Protein AF-A3YGA8-F1 (afdb_monomer)

Mean predicted aligned error: 5.37 Å

Secondary structure (DSSP, 8-state):
-HHHHHHHHHHHHTT----EE--GGGGGGGBSS----TTS---GGGGGGGGGGGT---EEEEHHHHT-TT-PBPTTEEEE-HHHHHHHHTT-S-----

Nearest PDB structures (foldseek):
  2hy5-assembly1_B  TM=8.345E-01  e=1.769E-04  Allochromatium vinosum
  2d1p-assembly1_B  TM=8.526E-01  e=3.300E-03  Escherichia coli
  2hy5-assembly1_A  TM=7.370E-01  e=4.332E-03  Allochromatium vinosum
  1dku-assembly1_A  TM=4.146E-01  e=3.907E+00  Bacillus subtilis
  7pn0-assembly1_A  TM=4.147E-01  e=3.907E+00  Thermus thermophilus

Solvent-accessible surface area (backbone atoms only — not comparable to full-atom values): 6125 Å² total; per-residue (Å²): 108,68,65,58,56,52,49,50,50,54,42,25,74,69,74,42,93,59,72,44,78,37,54,81,81,52,42,62,52,43,42,54,90,72,75,84,52,94,86,68,66,79,70,62,50,63,56,60,71,52,25,75,82,47,73,50,64,54,31,36,30,48,39,83,73,61,64,48,90,89,54,54,65,40,87,63,49,47,71,26,52,76,68,54,44,57,54,53,66,69,71,54,95,74,86,88,86,130

Sequence (98 aa):
MKEALDLAMVLATFEQEVDLAFSGAGVSLLHQDQLPDNEKGKALFKMLASFEFYDLDKLYIPAKQASAKEVKISPLATQLSEQDWGKMLTRYQHTFRF

Radius of gyration: 13.54 Å; Cα contacts (8 Å, |Δi|>4): 96; chains: 1; bounding box: 37×22×38 Å

Structure (mmCIF, N/CA/C/O backbone):
data_AF-A3YGA8-F1
#
_entry.id   AF-A3YGA8-F1
#
loop_
_atom_site.group_PDB
_atom_site.id
_atom_site.type_symbol
_atom_site.label_atom_id
_atom_site.label_alt_id
_atom_site.label_comp_id
_atom_site.label_asym_id
_atom_site.label_entity_id
_atom_site.label_seq_id
_atom_site.pdbx_PDB_ins_code
_atom_site.Cartn_x
_atom_site.Cartn_y
_atom_site.Cartn_z
_atom_site.occupancy
_atom_site.B_iso_or_equiv
_atom_site.auth_seq_id
_atom_site.auth_comp_id
_atom_site.auth_asym_id
_atom_site.auth_atom_id
_atom_site.pdbx_PDB_model_num
ATOM 1 N N . MET A 1 1 ? 11.497 5.633 3.630 1.00 79.44 1 MET A N 1
ATOM 2 C CA . MET A 1 1 ? 10.665 4.560 3.020 1.00 79.44 1 MET A CA 1
ATOM 3 C C . MET A 1 1 ? 10.638 3.305 3.885 1.00 79.44 1 MET A C 1
ATOM 5 O O . MET A 1 1 ? 9.551 2.810 4.139 1.00 79.44 1 MET A O 1
ATOM 9 N N . LYS A 1 2 ? 11.783 2.815 4.387 1.00 85.62 2 LYS A N 1
ATOM 10 C CA . LYS A 1 2 ? 11.810 1.731 5.387 1.00 85.62 2 LYS A CA 1
ATOM 11 C C . LYS A 1 2 ? 10.986 2.080 6.633 1.00 85.62 2 LYS A C 1
ATOM 13 O O . LYS A 1 2 ? 10.230 1.252 7.114 1.00 85.62 2 LYS A O 1
ATOM 18 N N . GLU A 1 3 ? 11.097 3.320 7.095 1.00 89.81 3 GLU A N 1
ATOM 19 C CA . GLU A 1 3 ? 10.413 3.831 8.284 1.00 89.81 3 GLU A CA 1
ATOM 20 C C . GLU A 1 3 ? 8.887 3.735 8.155 1.00 89.81 3 GLU A C 1
ATOM 22 O O . GLU A 1 3 ? 8.208 3.430 9.127 1.00 89.81 3 GLU A O 1
ATOM 27 N N . ALA A 1 4 ? 8.356 3.946 6.945 1.00 91.31 4 ALA A N 1
ATOM 28 C CA . ALA A 1 4 ? 6.929 3.815 6.664 1.00 91.31 4 ALA A CA 1
ATOM 29 C C . ALA A 1 4 ? 6.454 2.362 6.822 1.00 91.31 4 ALA A C 1
ATOM 31 O O . ALA A 1 4 ? 5.412 2.114 7.421 1.00 91.31 4 ALA A O 1
ATOM 32 N N . LEU A 1 5 ? 7.244 1.408 6.313 1.00 91.56 5 LEU A N 1
ATOM 33 C CA . LEU A 1 5 ? 6.954 -0.023 6.426 1.00 91.56 5 LEU A CA 1
ATOM 34 C C . LEU A 1 5 ? 7.094 -0.503 7.879 1.00 91.56 5 LEU A C 1
ATOM 36 O O . LEU A 1 5 ? 6.246 -1.251 8.354 1.00 91.56 5 LEU A O 1
ATOM 40 N N . ASP A 1 6 ? 8.126 -0.041 8.597 1.00 92.38 6 ASP A N 1
ATOM 41 C CA . ASP A 1 6 ? 8.312 -0.362 10.017 1.00 92.38 6 ASP A CA 1
ATOM 42 C C . ASP A 1 6 ? 7.128 0.160 10.845 1.00 92.38 6 ASP A C 1
ATOM 44 O O . ASP A 1 6 ? 6.588 -0.567 11.675 1.00 92.38 6 ASP A O 1
ATOM 48 N N . LEU A 1 7 ? 6.696 1.405 10.604 1.00 94.00 7 LEU A N 1
ATOM 49 C CA . LEU A 1 7 ? 5.551 1.996 11.295 1.00 94.00 7 LEU A CA 1
ATOM 50 C C . LEU A 1 7 ? 4.267 1.208 11.023 1.00 94.00 7 LEU A C 1
ATOM 52 O O . LEU A 1 7 ? 3.533 0.929 11.966 1.00 94.00 7 LEU A O 1
ATOM 56 N N . ALA A 1 8 ? 4.011 0.824 9.770 1.00 93.62 8 ALA A N 1
ATOM 57 C CA . ALA A 1 8 ? 2.842 0.022 9.416 1.00 93.62 8 ALA A CA 1
ATOM 58 C C . ALA A 1 8 ? 2.814 -1.308 10.186 1.00 93.62 8 ALA A C 1
ATOM 60 O O . ALA A 1 8 ? 1.796 -1.650 10.779 1.00 93.62 8 ALA A O 1
ATOM 61 N N . MET A 1 9 ? 3.949 -2.011 10.261 1.00 93.06 9 MET A N 1
ATOM 62 C CA . MET A 1 9 ? 4.066 -3.260 11.024 1.00 93.06 9 MET A CA 1
ATOM 63 C C . MET A 1 9 ? 3.891 -3.050 12.532 1.00 93.06 9 MET A C 1
ATOM 65 O O . MET A 1 9 ? 3.241 -3.855 13.198 1.00 93.06 9 MET A O 1
ATOM 69 N N . VAL A 1 10 ? 4.449 -1.970 13.090 1.00 94.56 10 VAL A N 1
ATOM 70 C CA . VAL A 1 10 ? 4.261 -1.626 14.508 1.00 94.56 10 VAL A CA 1
ATOM 71 C C . VAL A 1 10 ? 2.786 -1.364 14.799 1.00 94.56 10 VAL A C 1
ATOM 73 O O . VAL A 1 10 ? 2.257 -1.927 15.749 1.00 94.56 10 VAL A O 1
ATOM 76 N N . LEU A 1 11 ? 2.107 -0.561 13.979 1.00 94.31 11 LEU A N 1
ATOM 77 C CA . LEU A 1 11 ? 0.681 -0.265 14.145 1.00 94.31 11 LEU A CA 1
ATOM 78 C C . LEU A 1 11 ? -0.181 -1.529 14.035 1.00 94.31 11 LEU A C 1
ATOM 80 O O . LEU A 1 11 ? -1.043 -1.741 14.885 1.00 94.31 11 LEU A O 1
ATOM 84 N N . ALA A 1 12 ? 0.106 -2.397 13.065 1.00 93.44 12 ALA A N 1
ATOM 85 C CA . ALA A 1 12 ? -0.565 -3.686 12.928 1.00 93.44 12 ALA A CA 1
ATOM 86 C C . ALA A 1 12 ? -0.340 -4.608 14.141 1.00 93.44 12 ALA A C 1
ATOM 88 O O . ALA A 1 12 ? -1.255 -5.299 14.573 1.00 93.44 12 ALA A O 1
ATOM 89 N N . THR A 1 13 ? 0.844 -4.562 14.768 1.00 94.06 13 THR A N 1
ATOM 90 C CA . THR A 1 13 ? 1.123 -5.301 16.022 1.00 94.06 13 THR A CA 1
ATOM 91 C C . THR A 1 13 ? 0.223 -4.844 17.177 1.00 94.06 13 THR A C 1
ATOM 93 O O . THR A 1 13 ? -0.050 -5.617 18.091 1.00 94.06 13 THR A O 1
ATOM 96 N N . PHE A 1 14 ? -0.250 -3.596 17.142 1.00 94.31 14 PHE A N 1
ATOM 97 C CA . PHE A 1 14 ? -1.237 -3.047 18.078 1.00 94.31 14 PHE A CA 1
ATOM 98 C C . PHE A 1 14 ? -2.678 -3.140 17.543 1.00 94.31 14 PHE A C 1
ATOM 100 O O . PHE A 1 14 ? -3.531 -2.338 17.934 1.00 94.31 14 PHE A O 1
ATOM 107 N N . GLU A 1 15 ? -2.937 -4.090 16.639 1.00 91.56 15 GLU A N 1
ATOM 108 C CA . GLU A 1 15 ? -4.259 -4.406 16.080 1.00 91.56 15 GLU A CA 1
ATOM 109 C C . GLU A 1 15 ? -4.956 -3.203 15.421 1.00 91.56 15 GLU A C 1
ATOM 111 O O . GLU A 1 15 ? -6.182 -3.117 15.371 1.00 91.56 15 GLU A O 1
ATOM 116 N N . GLN A 1 16 ? -4.186 -2.229 14.928 1.00 93.00 16 GLN A N 1
ATOM 117 C CA . GLN A 1 16 ? -4.749 -1.135 14.143 1.00 93.00 16 GLN A CA 1
ATOM 118 C C . GLN A 1 16 ? -5.009 -1.605 12.712 1.00 93.00 16 GLN A C 1
ATOM 120 O O . GLN A 1 16 ? -4.147 -2.236 12.101 1.00 93.00 16 GLN A O 1
ATOM 125 N N . GLU A 1 17 ? -6.161 -1.234 12.149 1.00 92.44 17 GLU A N 1
ATOM 126 C CA . GLU A 1 17 ? -6.416 -1.411 10.718 1.00 92.44 17 GLU A CA 1
ATOM 127 C C . GLU A 1 17 ? -5.515 -0.460 9.921 1.00 92.44 17 GLU A C 1
ATOM 129 O O . GLU A 1 17 ? -5.673 0.764 9.971 1.00 92.44 17 GLU A O 1
ATOM 134 N N . VAL A 1 18 ? -4.541 -1.028 9.209 1.00 94.12 18 VAL A N 1
ATOM 135 C CA . VAL A 1 18 ? -3.558 -0.276 8.430 1.00 94.12 18 VAL A CA 1
ATOM 136 C C . VAL A 1 18 ? -3.650 -0.667 6.967 1.00 94.12 18 VAL A C 1
ATOM 138 O O . VAL A 1 18 ? -3.405 -1.806 6.583 1.00 94.12 18 VAL A O 1
ATOM 141 N N . ASP A 1 19 ? -3.887 0.341 6.142 1.00 94.81 19 ASP A N 1
ATOM 142 C CA . ASP A 1 19 ? -3.872 0.222 4.696 1.00 94.81 19 ASP A CA 1
ATOM 143 C C . ASP A 1 19 ? -2.646 0.966 4.149 1.00 94.81 19 ASP A C 1
ATOM 145 O O . ASP A 1 19 ? -2.305 2.064 4.605 1.00 94.81 19 ASP A O 1
ATOM 149 N N . LEU A 1 20 ? -1.979 0.399 3.142 1.00 94.50 20 LEU A N 1
ATOM 150 C CA . LEU A 1 20 ? -0.804 1.016 2.525 1.00 94.50 20 LEU A CA 1
ATOM 151 C C . LEU A 1 20 ? -1.118 1.539 1.127 1.00 94.50 20 LEU A C 1
ATOM 153 O O . LEU A 1 20 ? -1.615 0.826 0.262 1.00 94.50 20 LEU A O 1
ATOM 157 N N . ALA A 1 21 ? -0.746 2.789 0.876 1.00 94.50 21 ALA A N 1
ATOM 158 C CA . ALA A 1 21 ? -0.915 3.449 -0.410 1.00 94.50 21 ALA A CA 1
ATOM 159 C C . ALA A 1 21 ? 0.458 3.762 -1.023 1.00 94.50 21 ALA A C 1
ATOM 161 O O . ALA A 1 21 ? 1.209 4.586 -0.498 1.00 94.50 21 ALA A O 1
ATOM 162 N N . PHE A 1 22 ? 0.790 3.138 -2.155 1.00 92.94 22 PHE A N 1
ATOM 163 C CA . PHE A 1 22 ? 2.057 3.3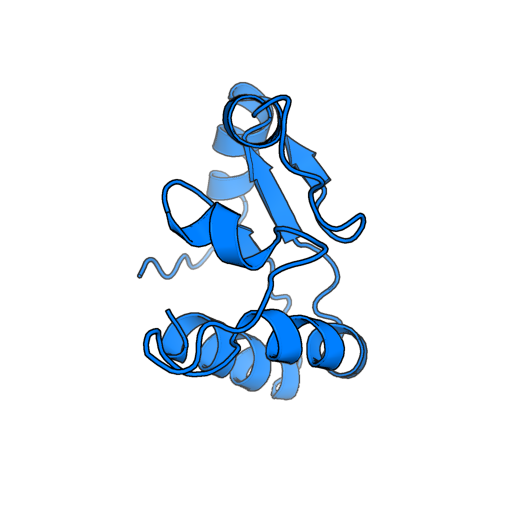57 -2.857 1.00 92.94 22 PHE A CA 1
ATOM 164 C C . PHE A 1 22 ? 1.833 4.246 -4.078 1.00 92.94 22 PHE A C 1
ATOM 166 O O . PHE A 1 22 ? 0.998 3.970 -4.936 1.00 92.94 22 PHE A O 1
ATOM 173 N N . SER A 1 23 ? 2.601 5.329 -4.167 1.00 91.25 23 SER A N 1
ATOM 174 C CA . SER A 1 23 ? 2.562 6.258 -5.297 1.00 91.25 23 SER A CA 1
ATOM 175 C C . SER A 1 23 ? 3.954 6.806 -5.606 1.00 91.25 23 SER A C 1
ATOM 177 O O . SER A 1 23 ? 4.902 6.636 -4.833 1.00 91.25 23 SER A O 1
ATOM 179 N N . GLY A 1 24 ? 4.093 7.436 -6.772 1.00 88.69 24 GLY A N 1
ATOM 180 C CA . GLY A 1 24 ? 5.377 7.979 -7.235 1.00 88.69 24 GLY A CA 1
ATOM 181 C C . GLY A 1 24 ? 6.487 6.920 -7.254 1.00 88.69 24 GLY A C 1
ATOM 182 O O . GLY A 1 24 ? 6.281 5.808 -7.734 1.00 88.69 24 GLY A O 1
ATOM 183 N N . ALA A 1 25 ? 7.656 7.252 -6.698 1.00 85.50 25 ALA A N 1
ATOM 184 C CA . ALA A 1 25 ? 8.790 6.328 -6.606 1.00 85.50 25 ALA A CA 1
ATOM 185 C C . ALA A 1 25 ? 8.526 5.121 -5.683 1.00 85.50 25 ALA A C 1
ATOM 187 O O . ALA A 1 25 ? 9.169 4.085 -5.840 1.00 85.50 25 ALA A O 1
ATOM 188 N N . GLY A 1 26 ? 7.569 5.217 -4.752 1.00 86.75 26 GLY A N 1
ATOM 189 C CA . GLY A 1 26 ? 7.223 4.134 -3.826 1.00 86.75 26 GLY A CA 1
ATOM 190 C C .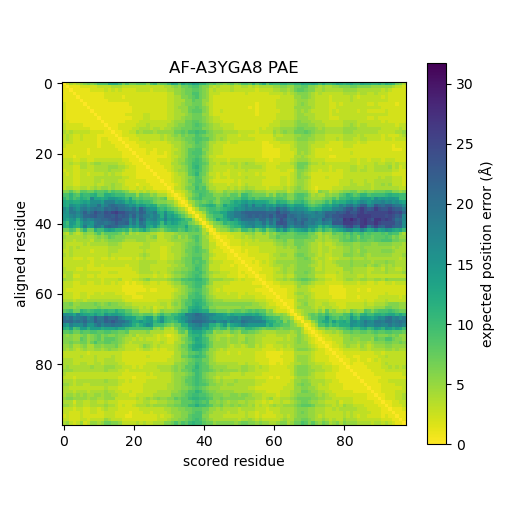 GLY A 1 26 ? 6.604 2.914 -4.504 1.00 86.75 26 GLY A C 1
ATOM 191 O O . GLY A 1 26 ? 6.725 1.811 -3.980 1.00 86.75 26 GLY A O 1
ATOM 192 N N . VAL A 1 27 ? 6.026 3.080 -5.701 1.00 88.75 27 VAL A N 1
ATOM 193 C CA . VAL A 1 27 ? 5.496 1.964 -6.509 1.00 88.75 27 VAL A CA 1
ATOM 194 C C . VAL A 1 27 ? 6.590 0.940 -6.825 1.00 88.75 27 VAL A C 1
ATOM 196 O O . VAL A 1 27 ? 6.303 -0.253 -6.885 1.00 88.75 27 VAL A O 1
ATOM 199 N N . SER A 1 28 ? 7.852 1.382 -6.914 1.00 85.44 28 SER A N 1
ATOM 200 C CA . SER A 1 28 ? 8.992 0.497 -7.171 1.00 85.44 28 SER A CA 1
ATOM 201 C C . SER A 1 28 ? 9.156 -0.619 -6.144 1.00 85.44 28 SER A C 1
ATOM 203 O O . SER A 1 28 ? 9.646 -1.679 -6.505 1.00 85.44 28 SER A O 1
ATOM 205 N N . LEU A 1 29 ? 8.688 -0.450 -4.902 1.00 86.25 29 LEU A N 1
ATOM 206 C CA . LEU A 1 29 ? 8.715 -1.520 -3.899 1.00 86.25 29 LEU A CA 1
ATOM 207 C C . LEU A 1 29 ? 7.859 -2.723 -4.286 1.00 86.25 29 LEU A C 1
ATOM 209 O O . LEU A 1 29 ? 8.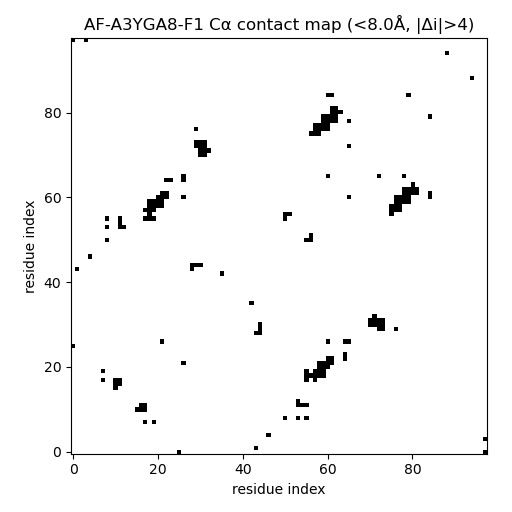200 -3.846 -3.930 1.00 86.25 29 LEU A O 1
ATOM 213 N N . LEU A 1 30 ? 6.768 -2.485 -5.011 1.00 87.62 30 LEU A N 1
ATOM 214 C CA . LEU A 1 30 ? 5.813 -3.511 -5.418 1.00 87.62 30 LEU A CA 1
ATOM 215 C C . LEU A 1 30 ? 6.215 -4.204 -6.722 1.00 87.62 30 LEU A C 1
ATOM 217 O O . LEU A 1 30 ? 5.506 -5.103 -7.167 1.00 87.62 30 LEU A O 1
ATOM 221 N N . HIS A 1 31 ? 7.314 -3.794 -7.361 1.00 86.00 31 HIS A N 1
ATOM 222 C CA . HIS A 1 31 ? 7.784 -4.433 -8.585 1.00 86.00 31 HIS A CA 1
ATOM 223 C C . HIS A 1 31 ? 8.246 -5.863 -8.282 1.00 86.00 31 HIS A C 1
ATOM 225 O O . HIS A 1 31 ? 9.005 -6.091 -7.338 1.00 86.00 31 HIS A O 1
ATOM 231 N N . GLN A 1 32 ? 7.809 -6.822 -9.087 1.00 79.88 32 GLN A N 1
ATOM 232 C CA . GLN A 1 32 ? 8.304 -8.193 -9.034 1.00 79.88 32 GLN A CA 1
ATOM 233 C C . GLN A 1 32 ? 9.643 -8.316 -9.762 1.00 79.88 32 GLN A C 1
ATOM 235 O O . GLN A 1 32 ? 10.032 -7.433 -10.526 1.00 79.88 32 GLN A O 1
ATOM 240 N N . ASP A 1 33 ? 10.341 -9.425 -9.513 1.00 73.88 33 ASP A N 1
ATOM 241 C CA . ASP A 1 33 ? 11.584 -9.793 -10.200 1.00 73.88 33 ASP A CA 1
ATOM 242 C C . ASP A 1 33 ? 12.705 -8.737 -10.077 1.00 73.88 33 ASP A C 1
ATOM 244 O O . ASP A 1 33 ? 13.596 -8.646 -10.922 1.00 73.88 33 ASP A O 1
ATOM 248 N N . GLN A 1 34 ? 12.685 -7.939 -8.999 1.00 70.19 34 GLN A N 1
ATOM 249 C CA . GLN A 1 34 ? 13.759 -6.996 -8.695 1.00 70.19 34 GLN A CA 1
ATOM 250 C C . GLN A 1 34 ? 15.070 -7.751 -8.481 1.00 70.19 34 GLN A C 1
ATOM 252 O O . GLN A 1 34 ? 15.201 -8.555 -7.555 1.00 70.19 34 GLN A O 1
ATOM 257 N N . LEU A 1 35 ? 16.066 -7.450 -9.312 1.00 63.72 35 LEU A N 1
ATOM 258 C CA . LEU A 1 35 ? 17.431 -7.886 -9.069 1.00 63.72 35 LEU A CA 1
ATOM 259 C C . LEU A 1 35 ? 18.025 -6.995 -7.968 1.00 63.72 35 LEU A C 1
ATOM 261 O O . LEU A 1 35 ? 18.061 -5.774 -8.141 1.00 63.72 35 LEU A O 1
ATOM 265 N N . PRO A 1 36 ? 18.464 -7.560 -6.829 1.00 60.22 36 PRO A N 1
ATOM 266 C CA . PRO A 1 36 ? 19.169 -6.788 -5.821 1.00 60.22 36 PRO A CA 1
ATOM 267 C C . PRO A 1 36 ? 20.502 -6.333 -6.415 1.00 60.22 36 PRO A C 1
ATOM 269 O O . PRO A 1 36 ? 21.423 -7.129 -6.580 1.00 60.22 36 PRO A O 1
ATOM 272 N N . ASP A 1 37 ? 20.594 -5.055 -6.764 1.00 58.69 37 ASP A N 1
ATOM 273 C CA . ASP A 1 37 ? 21.868 -4.444 -7.105 1.00 58.69 37 ASP A CA 1
ATOM 274 C C . ASP A 1 37 ? 22.597 -4.128 -5.794 1.00 58.69 37 ASP A C 1
ATOM 276 O O . ASP A 1 37 ? 22.071 -3.408 -4.939 1.00 58.69 37 ASP A O 1
ATOM 280 N N . ASN A 1 38 ? 23.783 -4.712 -5.604 1.00 54.28 38 ASN A N 1
ATOM 281 C CA . ASN A 1 38 ? 24.542 -4.662 -4.348 1.00 54.28 38 ASN A CA 1
ATOM 282 C C . ASN A 1 38 ? 24.873 -3.226 -3.896 1.00 54.28 38 ASN A C 1
ATOM 284 O O . ASN A 1 38 ? 25.211 -3.014 -2.732 1.00 54.28 38 ASN A O 1
ATOM 288 N N . GLU A 1 39 ? 24.742 -2.238 -4.784 1.00 54.88 39 GLU A N 1
ATOM 289 C CA . GLU A 1 39 ? 25.037 -0.831 -4.507 1.00 54.88 39 GLU A CA 1
ATOM 290 C C . GLU A 1 39 ? 23.821 0.001 -4.059 1.00 54.88 39 GL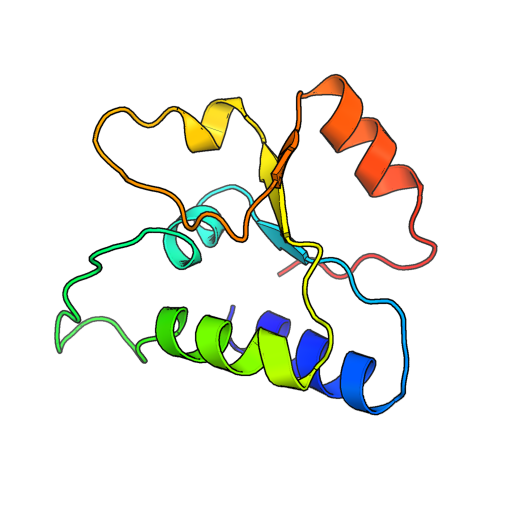U A C 1
ATOM 292 O O . GLU A 1 39 ? 23.985 1.125 -3.581 1.00 54.88 39 GLU A O 1
ATOM 297 N N . LYS A 1 40 ? 22.589 -0.520 -4.161 1.00 48.28 40 LYS A N 1
ATOM 298 C CA . LYS A 1 40 ? 21.358 0.266 -3.945 1.00 48.28 40 LYS A CA 1
ATOM 299 C C . LYS A 1 40 ? 20.489 -0.269 -2.816 1.00 48.28 40 LYS A C 1
ATOM 301 O O . LYS A 1 40 ? 19.335 -0.629 -3.008 1.00 48.28 40 LYS A O 1
ATOM 306 N N . GLY A 1 41 ? 21.033 -0.193 -1.605 1.00 52.41 41 GLY A N 1
ATOM 307 C CA . GLY A 1 41 ? 20.244 -0.220 -0.375 1.00 52.41 41 GLY A CA 1
ATOM 308 C C . GLY A 1 41 ? 19.584 -1.565 -0.057 1.00 52.41 41 GLY A C 1
ATOM 309 O O . GLY A 1 41 ? 19.545 -2.502 -0.846 1.00 52.41 41 GLY A O 1
ATOM 310 N N . LYS A 1 42 ? 19.099 -1.685 1.183 1.00 59.19 42 LYS A N 1
ATOM 311 C CA . LYS A 1 42 ? 18.442 -2.901 1.680 1.00 59.19 42 LYS A CA 1
ATOM 312 C C . LYS A 1 42 ? 17.313 -3.301 0.726 1.00 59.19 42 LYS A C 1
ATOM 314 O O . LYS A 1 42 ? 16.534 -2.446 0.320 1.00 59.19 42 LYS A O 1
ATOM 319 N N . ALA A 1 43 ? 17.206 -4.594 0.424 1.00 69.50 43 ALA A N 1
ATOM 320 C CA . ALA A 1 43 ? 16.143 -5.186 -0.386 1.00 69.50 43 ALA A CA 1
ATOM 321 C C . ALA A 1 43 ? 14.766 -5.045 0.302 1.00 69.50 43 ALA A C 1
ATOM 323 O O . ALA A 1 43 ? 14.225 -6.017 0.823 1.00 69.50 43 ALA A O 1
AT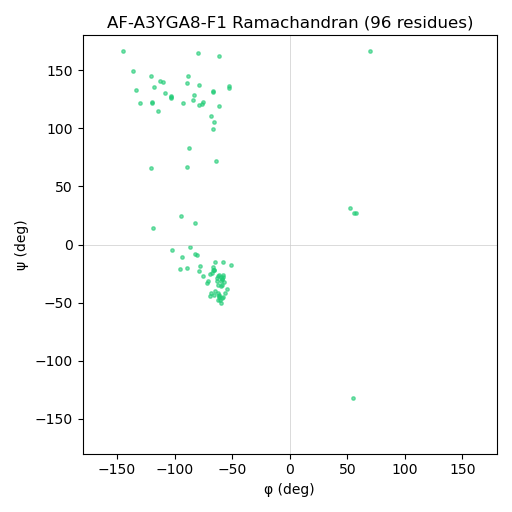OM 324 N N . LEU A 1 44 ? 14.220 -3.824 0.349 1.00 75.38 44 LEU A N 1
ATOM 325 C CA . LEU A 1 44 ? 12.982 -3.477 1.057 1.00 75.38 44 LEU A CA 1
ATOM 326 C C . LEU A 1 44 ? 11.770 -4.230 0.505 1.00 75.38 44 LEU A C 1
ATOM 328 O O . LEU A 1 44 ? 10.853 -4.520 1.261 1.00 75.38 44 LEU A O 1
ATOM 332 N N . PHE A 1 45 ? 11.798 -4.641 -0.765 1.00 76.94 45 PHE A N 1
ATOM 333 C CA . PHE A 1 45 ? 10.775 -5.517 -1.337 1.00 76.94 45 PHE A CA 1
ATOM 334 C C . PHE A 1 45 ? 10.639 -6.849 -0.574 1.00 76.94 45 PHE A C 1
ATOM 336 O O . PHE A 1 45 ? 9.550 -7.408 -0.514 1.00 76.94 45 PHE A O 1
ATOM 343 N N . LYS A 1 46 ? 11.708 -7.346 0.074 1.00 81.50 46 LYS A N 1
ATOM 344 C CA . LYS A 1 46 ? 11.646 -8.565 0.902 1.00 81.50 46 LYS A CA 1
ATOM 345 C C . LYS A 1 46 ? 10.797 -8.377 2.157 1.00 81.50 46 LYS A C 1
ATOM 347 O O . LYS A 1 46 ? 10.274 -9.352 2.676 1.00 81.50 46 LYS A O 1
ATOM 352 N N . MET A 1 47 ? 10.649 -7.141 2.630 1.00 84.06 47 MET A N 1
ATOM 353 C CA . MET A 1 47 ? 9.816 -6.811 3.787 1.00 84.06 47 MET A CA 1
ATOM 354 C C . MET A 1 47 ? 8.325 -6.982 3.479 1.00 84.06 47 MET A C 1
ATOM 356 O O . MET A 1 47 ? 7.556 -7.287 4.381 1.00 84.06 47 MET A O 1
ATOM 360 N N . LEU A 1 48 ? 7.927 -6.880 2.204 1.00 84.62 48 LEU A N 1
ATOM 361 C CA . LEU A 1 48 ? 6.550 -7.150 1.783 1.00 84.62 48 LEU A CA 1
ATOM 362 C C . LEU A 1 48 ? 6.145 -8.606 2.036 1.00 84.62 48 LEU A C 1
ATOM 364 O O . 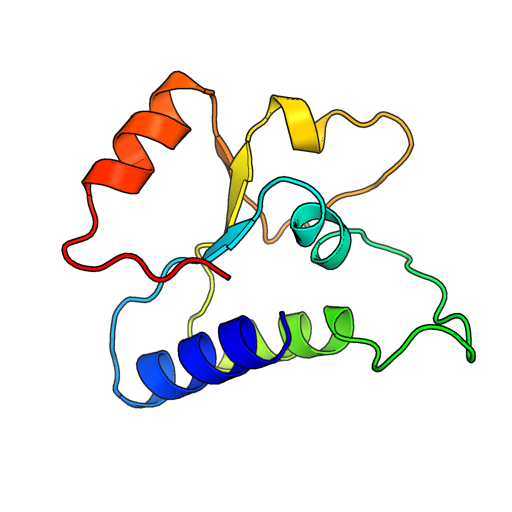LEU A 1 48 ? 4.981 -8.867 2.295 1.00 84.62 48 LEU A O 1
ATOM 368 N N . ALA A 1 49 ? 7.092 -9.552 2.021 1.00 84.50 49 ALA A N 1
ATOM 369 C CA . ALA A 1 49 ? 6.800 -10.941 2.377 1.00 84.50 49 ALA A CA 1
ATOM 370 C C . ALA A 1 49 ? 6.414 -11.094 3.857 1.00 84.50 49 ALA A C 1
ATOM 372 O O . ALA A 1 49 ? 5.762 -12.062 4.223 1.00 84.50 49 ALA A O 1
ATOM 373 N N . SER A 1 50 ? 6.808 -10.148 4.715 1.00 87.00 50 SER A N 1
ATOM 374 C CA . SER A 1 50 ? 6.413 -10.164 6.119 1.00 87.00 50 SER A CA 1
ATOM 375 C C . SER A 1 50 ? 4.982 -9.679 6.335 1.00 87.00 50 SER A C 1
ATOM 377 O O . SER A 1 50 ? 4.430 -9.983 7.380 1.00 87.00 50 SER A O 1
ATOM 379 N N . PHE A 1 51 ? 4.374 -8.960 5.386 1.00 90.19 51 PHE A N 1
ATOM 380 C CA . PHE A 1 51 ? 3.049 -8.347 5.550 1.00 90.19 51 PHE A CA 1
ATOM 381 C C . PHE A 1 51 ? 1.936 -9.355 5.846 1.00 90.19 51 PHE A C 1
ATOM 383 O O . PHE A 1 51 ? 1.029 -9.037 6.608 1.00 90.19 51 PHE A O 1
ATOM 390 N N . GLU A 1 52 ? 2.058 -10.579 5.326 1.00 87.25 52 GLU A N 1
ATOM 391 C CA . GLU A 1 52 ? 1.140 -11.686 5.615 1.00 87.25 52 GLU A CA 1
ATOM 392 C C . GLU A 1 52 ? 1.043 -11.996 7.119 1.00 87.25 52 GLU A C 1
ATOM 394 O O . GLU A 1 52 ? -0.021 -12.356 7.601 1.00 87.25 52 GLU A O 1
ATOM 399 N N . PHE A 1 53 ? 2.120 -11.799 7.890 1.00 89.12 53 PHE A N 1
ATOM 400 C CA . PHE A 1 53 ? 2.128 -12.055 9.337 1.00 89.12 53 PHE A CA 1
ATOM 401 C C . PHE A 1 53 ? 1.549 -10.909 10.178 1.00 89.12 53 PHE A C 1
ATOM 403 O O . PHE A 1 53 ? 1.424 -11.059 11.391 1.00 89.12 53 PHE A O 1
ATOM 410 N N . TYR A 1 54 ? 1.261 -9.764 9.557 1.00 90.88 54 TYR A N 1
ATOM 411 C CA . TYR A 1 54 ? 0.753 -8.557 10.217 1.00 90.88 54 TYR A CA 1
ATOM 412 C C . TYR A 1 54 ? -0.632 -8.159 9.687 1.00 90.88 54 TYR A C 1
ATOM 414 O O . TYR A 1 54 ? -1.039 -7.021 9.890 1.00 90.88 54 TYR A O 1
ATOM 422 N N . ASP A 1 55 ? -1.319 -9.044 8.956 1.00 89.50 55 ASP A N 1
ATOM 423 C CA . ASP A 1 55 ? -2.606 -8.756 8.307 1.00 89.50 55 ASP A CA 1
ATOM 424 C C . ASP A 1 55 ? -2.579 -7.478 7.434 1.00 89.50 55 ASP A C 1
ATOM 426 O O . ASP A 1 55 ? -3.570 -6.768 7.280 1.00 89.50 55 ASP A O 1
ATOM 430 N N . LEU A 1 56 ? -1.418 -7.170 6.840 1.00 91.44 56 LEU A N 1
ATOM 431 C CA . LEU A 1 56 ? -1.216 -6.013 5.961 1.00 91.44 56 LEU A CA 1
ATOM 432 C C . LEU A 1 56 ? -1.530 -6.387 4.503 1.00 91.44 56 LEU A C 1
ATOM 434 O O . LEU A 1 56 ? -0.644 -6.436 3.645 1.00 91.44 56 LEU A O 1
ATOM 438 N N . ASP A 1 57 ? -2.797 -6.677 4.219 1.00 89.00 57 ASP A N 1
ATOM 439 C CA . ASP A 1 57 ? -3.279 -7.183 2.925 1.00 89.00 57 ASP A CA 1
ATOM 440 C C . ASP A 1 57 ? -3.814 -6.088 1.979 1.00 89.00 57 ASP A C 1
ATOM 442 O O . ASP A 1 57 ? -3.832 -6.256 0.756 1.00 89.00 57 ASP A O 1
ATOM 446 N N . LYS A 1 58 ? -4.195 -4.927 2.516 1.00 92.81 58 LYS A N 1
ATOM 447 C CA . LYS A 1 58 ? -4.738 -3.795 1.751 1.00 92.81 58 LYS A CA 1
ATOM 448 C C . LYS A 1 58 ? -3.636 -2.872 1.235 1.00 92.81 58 LYS A C 1
ATOM 450 O O . LYS A 1 58 ? -3.335 -1.825 1.815 1.00 92.81 58 LYS A O 1
ATOM 455 N N . LEU A 1 59 ? -3.040 -3.249 0.104 1.00 93.69 59 LEU A N 1
ATOM 456 C CA . LEU A 1 59 ? -2.070 -2.419 -0.618 1.00 93.69 59 LEU A CA 1
ATOM 457 C C . LEU A 1 59 ? -2.733 -1.777 -1.840 1.00 93.69 59 LEU A C 1
ATOM 459 O O . LEU A 1 59 ? -3.297 -2.478 -2.677 1.00 93.69 59 LEU A O 1
ATOM 463 N N . TYR A 1 60 ? -2.625 -0.460 -2.001 1.00 94.56 60 TYR A N 1
ATOM 464 C CA . TYR A 1 60 ? -3.229 0.268 -3.118 1.00 94.56 60 TYR A CA 1
ATOM 465 C C . TYR A 1 60 ? -2.202 1.005 -3.966 1.00 94.56 60 TYR A C 1
ATOM 467 O O . TYR A 1 60 ? -1.256 1.601 -3.444 1.00 94.56 60 TYR A O 1
ATOM 475 N N . ILE A 1 61 ? -2.458 1.057 -5.274 1.00 93.81 61 ILE A N 1
ATOM 476 C CA . ILE A 1 61 ? -1.715 1.891 -6.227 1.00 93.81 61 ILE A CA 1
ATOM 477 C C . ILE A 1 61 ? -2.646 2.616 -7.202 1.00 93.81 61 ILE A C 1
ATOM 479 O O . ILE A 1 61 ? -3.681 2.061 -7.581 1.00 93.81 61 ILE A O 1
ATOM 483 N N . PRO A 1 62 ? -2.288 3.816 -7.692 1.00 92.81 62 PRO A N 1
ATOM 484 C CA . PRO A 1 62 ? -3.021 4.437 -8.787 1.00 92.81 62 PRO A CA 1
ATOM 485 C C . PRO A 1 62 ? -2.838 3.632 -10.079 1.00 92.81 62 PRO A C 1
ATOM 487 O O . PRO A 1 62 ? -1.710 3.352 -10.490 1.00 92.81 62 PRO A O 1
ATOM 490 N N . ALA A 1 63 ? -3.932 3.323 -10.776 1.00 89.94 63 ALA A N 1
ATOM 491 C CA . ALA A 1 63 ? -3.929 2.509 -11.994 1.00 89.94 63 ALA A CA 1
ATOM 492 C C . ALA A 1 63 ? -2.971 3.049 -13.070 1.00 89.94 63 ALA A C 1
ATOM 494 O O . ALA A 1 63 ? -2.249 2.280 -13.697 1.00 89.94 63 ALA A O 1
ATOM 495 N N . LYS A 1 64 ? -2.874 4.381 -13.217 1.00 88.06 64 LYS A N 1
ATOM 496 C CA . LYS A 1 64 ? -1.937 5.029 -14.155 1.00 88.06 64 LYS A CA 1
ATOM 497 C C . LYS A 1 64 ? -0.470 4.667 -13.892 1.00 88.06 64 LYS A C 1
ATOM 499 O O . LYS A 1 64 ? 0.326 4.657 -14.827 1.00 88.06 64 LYS A O 1
ATOM 504 N N . GLN A 1 65 ? -0.114 4.382 -12.640 1.00 84.56 65 GLN A N 1
ATOM 505 C CA . GLN A 1 65 ? 1.244 4.014 -12.235 1.00 84.56 65 GLN A CA 1
ATOM 506 C C . GLN A 1 65 ? 1.492 2.503 -12.303 1.00 84.56 65 GLN A C 1
ATOM 508 O O . GLN A 1 65 ? 2.639 2.087 -12.409 1.00 84.56 65 GLN A O 1
ATOM 513 N N . ALA A 1 66 ? 0.431 1.693 -12.299 1.00 76.31 66 ALA A N 1
ATOM 514 C CA . ALA A 1 66 ? 0.513 0.248 -12.498 1.00 76.31 66 ALA A CA 1
ATOM 515 C C . ALA A 1 66 ? 0.768 -0.135 -13.967 1.00 76.31 66 ALA A C 1
ATOM 517 O O . ALA A 1 66 ? 1.349 -1.174 -14.257 1.00 76.31 66 ALA A O 1
ATOM 518 N N . SER A 1 67 ? 0.344 0.713 -14.906 1.00 63.81 67 SER A N 1
ATOM 519 C CA . SER A 1 67 ? 0.397 0.466 -16.353 1.00 63.81 67 SER A CA 1
ATOM 520 C C . SER A 1 67 ? 1.751 0.749 -17.027 1.00 63.81 67 SER A C 1
ATOM 522 O O . SER A 1 67 ? 1.810 0.880 -18.253 1.00 63.81 67 SER A O 1
ATOM 524 N N . ALA A 1 68 ? 2.851 0.831 -16.273 1.00 63.94 68 ALA A N 1
ATOM 525 C CA . ALA A 1 68 ? 4.186 0.849 -16.866 1.00 63.94 68 ALA A CA 1
ATOM 526 C C . ALA A 1 68 ? 4.453 -0.524 -17.514 1.00 63.94 68 ALA A C 1
ATOM 528 O O . ALA A 1 68 ? 4.756 -1.492 -16.824 1.00 63.94 68 ALA A O 1
ATOM 529 N N . LYS A 1 69 ? 4.281 -0.610 -18.843 1.00 59.03 69 LYS A N 1
ATOM 530 C CA . LYS A 1 69 ? 4.165 -1.852 -19.644 1.00 59.03 69 LYS A CA 1
ATOM 531 C C . LYS A 1 69 ? 5.253 -2.914 -19.437 1.00 59.03 69 LYS A C 1
ATOM 533 O O . LYS A 1 69 ? 5.050 -4.054 -19.838 1.00 59.03 69 LYS A O 1
ATOM 538 N N . GLU A 1 70 ? 6.388 -2.557 -18.854 1.00 65.12 70 GLU A N 1
ATOM 539 C CA . GLU A 1 70 ? 7.551 -3.435 -18.710 1.00 65.12 70 GLU A CA 1
ATOM 540 C C . GLU A 1 70 ? 7.706 -4.014 -17.299 1.00 65.12 70 GLU A C 1
ATOM 542 O O . GLU A 1 70 ? 8.579 -4.847 -17.072 1.00 65.12 70 GLU A O 1
ATOM 547 N N . VAL A 1 71 ? 6.861 -3.609 -16.346 1.00 71.69 71 VAL A N 1
ATOM 548 C CA . VAL A 1 71 ? 7.027 -3.968 -14.939 1.00 71.69 71 VAL A CA 1
ATOM 549 C C . VAL A 1 71 ? 5.824 -4.749 -14.430 1.00 71.69 71 VAL A C 1
ATOM 551 O O . VAL A 1 71 ? 4.695 -4.262 -14.416 1.00 71.69 71 VAL A O 1
ATOM 554 N N . LYS A 1 72 ? 6.080 -5.963 -13.942 1.00 80.38 72 LYS A N 1
ATOM 555 C CA . LYS A 1 72 ? 5.087 -6.737 -13.199 1.00 80.38 72 LYS A CA 1
ATOM 556 C C . LYS A 1 72 ? 4.955 -6.169 -11.792 1.00 80.38 72 LYS A C 1
ATOM 558 O O . LYS A 1 72 ? 5.933 -6.104 -11.052 1.00 80.38 72 LYS A O 1
ATOM 563 N N . ILE A 1 73 ? 3.746 -5.775 -11.424 1.00 84.69 73 ILE A N 1
ATOM 564 C CA . ILE A 1 73 ? 3.415 -5.373 -10.058 1.00 84.69 73 ILE A CA 1
ATOM 565 C C . ILE A 1 73 ? 2.982 -6.606 -9.261 1.00 84.69 73 ILE A C 1
ATOM 567 O O . ILE A 1 73 ? 2.343 -7.508 -9.802 1.00 84.69 73 ILE A O 1
ATOM 571 N N . SER A 1 74 ? 3.329 -6.638 -7.976 1.00 83.00 74 SER A N 1
ATOM 572 C CA . SER A 1 74 ? 2.897 -7.669 -7.037 1.00 83.00 74 SER A CA 1
ATOM 573 C C . SER A 1 74 ? 1.369 -7.826 -7.045 1.00 83.00 74 SER A C 1
ATOM 575 O O . SER A 1 74 ? 0.662 -6.819 -6.960 1.00 83.00 74 SER A O 1
ATOM 577 N N . PRO A 1 75 ? 0.837 -9.062 -7.078 1.00 81.94 75 PRO A N 1
ATOM 578 C CA . PRO A 1 75 ? -0.603 -9.313 -7.032 1.00 81.94 75 PRO A CA 1
ATOM 579 C C . PRO A 1 75 ? -1.246 -8.876 -5.710 1.00 81.94 75 PRO A C 1
ATOM 581 O O . PRO A 1 75 ? -2.462 -8.751 -5.648 1.00 81.94 75 PRO A O 1
ATOM 584 N N . LEU A 1 76 ? -0.442 -8.616 -4.673 1.00 84.25 76 LEU A N 1
ATOM 585 C CA . LEU A 1 76 ? -0.906 -8.058 -3.401 1.00 84.25 76 LEU A CA 1
ATOM 586 C C . LEU A 1 76 ? -1.426 -6.617 -3.544 1.00 84.25 76 LEU A C 1
ATOM 588 O O . LEU A 1 76 ? -2.130 -6.128 -2.669 1.00 84.25 76 LEU A O 1
ATOM 592 N N . ALA A 1 77 ? -1.065 -5.914 -4.623 1.00 89.81 77 ALA A N 1
ATOM 593 C CA . ALA A 1 77 ? -1.467 -4.533 -4.840 1.00 89.81 77 ALA A CA 1
ATOM 594 C C . ALA A 1 77 ? -2.760 -4.425 -5.655 1.00 89.81 77 ALA A C 1
ATOM 596 O O . ALA A 1 77 ? -2.837 -4.825 -6.818 1.00 89.81 77 ALA A O 1
ATOM 597 N N . THR A 1 78 ? -3.756 -3.776 -5.062 1.00 92.69 78 THR A N 1
ATOM 598 C CA . THR A 1 78 ? -5.012 -3.409 -5.708 1.00 92.69 78 THR A CA 1
ATOM 599 C C . THR A 1 78 ? -4.854 -2.093 -6.466 1.00 92.69 78 THR A C 1
ATOM 601 O O . THR A 1 78 ? -4.476 -1.058 -5.913 1.00 92.69 78 THR A O 1
ATOM 604 N N . GLN A 1 79 ? -5.171 -2.114 -7.758 1.00 92.94 79 GLN A N 1
ATOM 605 C CA . GLN A 1 79 ? -5.134 -0.923 -8.604 1.00 92.94 79 GLN A CA 1
ATOM 606 C C . GLN A 1 79 ? -6.428 -0.124 -8.453 1.00 92.94 79 GLN A C 1
ATOM 608 O O . GLN A 1 79 ? -7.519 -0.664 -8.622 1.00 92.94 79 GLN A O 1
ATOM 613 N N . LEU A 1 80 ? -6.308 1.174 -8.183 1.00 94.19 80 LEU A N 1
ATOM 614 C CA . LEU A 1 80 ? -7.440 2.086 -8.046 1.00 94.19 80 LEU A CA 1
ATOM 615 C C . LEU A 1 80 ? -7.473 3.104 -9.186 1.00 94.19 80 LEU A C 1
ATOM 617 O O . LEU A 1 80 ? -6.440 3.643 -9.593 1.00 94.19 80 LEU A O 1
ATOM 621 N N . SER A 1 81 ? -8.673 3.415 -9.680 1.00 93.75 81 SER A N 1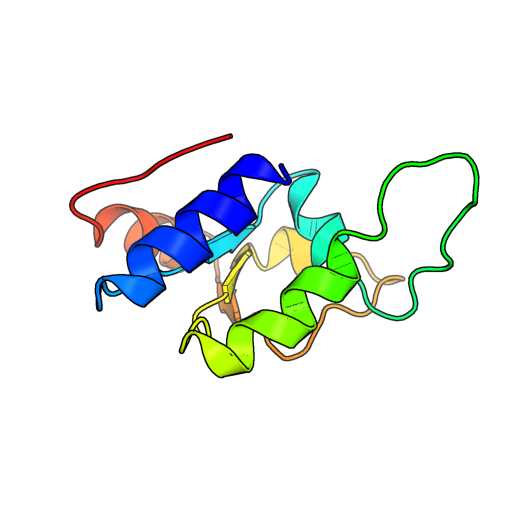
ATOM 622 C CA . SER A 1 81 ? -8.879 4.558 -10.575 1.00 93.75 81 SER A CA 1
ATOM 623 C C . SER A 1 81 ? -8.509 5.869 -9.865 1.00 93.75 81 SER A C 1
ATOM 625 O O . SER A 1 81 ? -8.456 5.919 -8.639 1.00 93.75 81 SER A O 1
ATOM 627 N N . GLU A 1 82 ? -8.287 6.967 -10.595 1.00 90.88 82 GLU A N 1
ATOM 628 C CA . GLU A 1 82 ? -8.007 8.263 -9.945 1.00 90.88 82 GLU A CA 1
ATOM 629 C C . GLU A 1 82 ? -9.142 8.717 -9.017 1.00 90.88 82 GLU A C 1
ATOM 631 O O . GLU A 1 82 ? -8.889 9.301 -7.963 1.00 90.88 82 GLU A O 1
ATOM 636 N N . GLN A 1 83 ? -10.389 8.411 -9.383 1.00 92.69 83 GLN A N 1
ATOM 637 C CA . GLN A 1 83 ? -11.550 8.738 -8.560 1.00 92.69 83 GLN A CA 1
ATOM 638 C C . GLN A 1 83 ? -11.580 7.895 -7.282 1.00 92.69 83 GLN A C 1
ATOM 640 O O . GLN A 1 83 ? -11.810 8.432 -6.198 1.00 92.69 83 GLN A O 1
ATOM 645 N N . ASP A 1 84 ? -11.324 6.590 -7.390 1.00 94.56 84 ASP A N 1
ATOM 646 C CA . ASP A 1 84 ? -11.336 5.687 -6.236 1.00 94.56 84 ASP A CA 1
ATOM 647 C C . ASP A 1 84 ? -10.134 5.906 -5.327 1.00 94.56 84 ASP A C 1
ATOM 649 O O . ASP A 1 84 ? -10.274 5.812 -4.113 1.00 94.56 84 ASP A O 1
ATOM 653 N N . TRP A 1 85 ? -8.986 6.282 -5.889 1.00 93.50 85 TRP A N 1
ATOM 654 C CA . TRP A 1 85 ? -7.811 6.701 -5.135 1.00 93.50 85 TRP A CA 1
ATOM 655 C C . TRP A 1 85 ? -8.120 7.918 -4.260 1.00 93.50 85 TRP A C 1
ATOM 657 O O . TRP A 1 85 ? -7.887 7.890 -3.053 1.00 93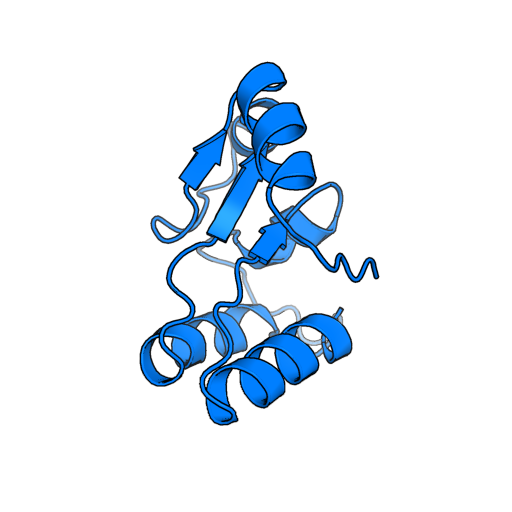.50 85 TRP A O 1
ATOM 667 N N . GLY A 1 86 ? -8.711 8.965 -4.850 1.00 92.06 86 GLY A N 1
ATOM 668 C CA . GLY A 1 86 ? -9.123 10.157 -4.109 1.00 92.06 86 GLY A CA 1
ATOM 669 C C . GLY A 1 86 ? -10.127 9.829 -3.003 1.00 92.06 86 GLY A C 1
ATOM 670 O O . GLY A 1 86 ? -9.944 10.246 -1.863 1.00 92.06 86 GLY A O 1
ATOM 671 N N . LYS A 1 87 ? -11.148 9.019 -3.308 1.00 93.38 87 LYS A N 1
ATOM 672 C CA . LYS A 1 87 ? -12.134 8.562 -2.314 1.00 93.38 87 LYS A CA 1
ATOM 673 C C . LYS A 1 87 ? -11.498 7.722 -1.208 1.00 93.38 87 LYS A C 1
ATOM 675 O O . LYS A 1 87 ? -11.860 7.894 -0.050 1.00 93.38 87 LYS A O 1
ATOM 680 N N . MET A 1 88 ? -10.577 6.821 -1.540 1.00 93.69 88 MET A N 1
ATOM 681 C CA . MET A 1 88 ? -9.891 5.956 -0.579 1.00 93.69 88 MET A CA 1
ATOM 682 C C . MET A 1 88 ? -9.121 6.793 0.442 1.00 93.69 88 MET A C 1
ATOM 684 O O . MET A 1 88 ? -9.339 6.616 1.636 1.00 93.69 88 MET A O 1
ATOM 688 N N . LEU A 1 89 ? -8.343 7.785 -0.003 1.00 89.50 89 LEU A N 1
ATOM 689 C CA . LEU A 1 89 ? -7.570 8.652 0.895 1.00 89.50 89 LEU A CA 1
ATOM 690 C C . LEU A 1 89 ? -8.434 9.427 1.902 1.00 89.50 89 LEU A C 1
ATOM 692 O O . LEU A 1 89 ? -7.959 9.742 2.987 1.00 89.50 89 LEU A O 1
ATOM 696 N N . THR A 1 90 ? -9.696 9.717 1.571 1.00 91.81 90 THR A N 1
A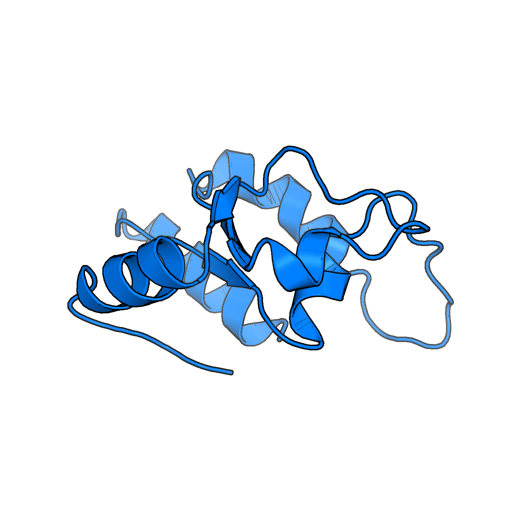TOM 697 C CA . THR A 1 90 ? -10.624 10.414 2.483 1.00 91.81 90 THR A CA 1
ATOM 698 C C . THR A 1 90 ? -11.267 9.522 3.547 1.00 91.81 90 THR A C 1
ATOM 700 O O . THR A 1 90 ? -11.932 10.044 4.438 1.00 91.81 90 THR A O 1
ATOM 703 N N . ARG A 1 91 ? -11.109 8.193 3.470 1.00 92.50 91 ARG A N 1
ATOM 704 C CA . ARG A 1 91 ? -11.727 7.249 4.422 1.00 92.50 91 ARG A CA 1
ATOM 705 C C . ARG A 1 91 ? -10.979 7.160 5.750 1.00 92.50 91 ARG A C 1
ATOM 707 O O . ARG A 1 91 ? -11.575 6.751 6.739 1.00 92.50 91 ARG A O 1
ATOM 714 N N . TYR A 1 92 ? -9.697 7.518 5.769 1.00 92.56 92 TYR A N 1
ATOM 715 C CA . TYR A 1 92 ? -8.852 7.364 6.949 1.00 92.56 92 TYR A CA 1
ATOM 716 C C . TYR A 1 92 ? -8.911 8.593 7.841 1.00 92.56 92 TYR A C 1
ATOM 718 O O . TYR A 1 92 ? -8.850 9.731 7.377 1.00 92.56 92 TYR A O 1
ATOM 726 N N . GLN A 1 93 ? -8.964 8.347 9.146 1.00 91.56 93 GLN A N 1
ATOM 727 C CA . GLN A 1 93 ? -8.869 9.395 10.157 1.00 91.56 93 GLN A CA 1
ATOM 728 C C . GLN A 1 93 ? -7.451 9.982 10.243 1.00 91.56 93 GLN A C 1
ATOM 730 O O . GLN A 1 93 ? -7.278 11.167 10.531 1.00 91.56 93 GLN A O 1
ATOM 735 N N . HIS A 1 94 ? -6.437 9.155 9.974 1.00 92.75 94 HIS A N 1
ATOM 736 C CA . HIS A 1 94 ? -5.028 9.515 10.048 1.00 92.75 94 HIS A CA 1
ATOM 737 C C . HIS A 1 94 ? -4.288 9.032 8.802 1.00 92.75 94 HIS A C 1
ATOM 739 O O . HIS A 1 94 ? -4.412 7.874 8.413 1.00 92.75 94 HIS A O 1
ATOM 745 N N . THR A 1 95 ? -3.478 9.915 8.217 1.00 92.94 95 THR A N 1
ATOM 746 C CA . THR A 1 95 ? -2.657 9.607 7.042 1.00 92.94 95 THR A CA 1
ATOM 747 C C . THR A 1 95 ? -1.225 10.049 7.301 1.00 92.94 95 THR A C 1
ATOM 749 O O . THR A 1 95 ? -0.967 11.231 7.528 1.00 92.94 95 THR A O 1
ATOM 752 N N . PHE A 1 96 ? -0.285 9.108 7.223 1.00 92.06 96 PHE A N 1
ATOM 753 C CA . PHE A 1 96 ? 1.148 9.378 7.318 1.00 92.06 96 PHE A CA 1
ATOM 754 C C . PHE A 1 96 ? 1.767 9.325 5.921 1.00 92.06 96 PHE A C 1
ATOM 756 O O . PHE A 1 96 ? 1.596 8.342 5.202 1.00 92.06 96 PHE A O 1
ATOM 763 N N . ARG A 1 97 ? 2.484 10.382 5.523 1.00 90.62 97 ARG A N 1
ATOM 764 C CA . ARG A 1 97 ? 3.161 10.456 4.220 1.00 90.62 97 ARG A CA 1
ATOM 765 C C . ARG A 1 97 ? 4.666 10.587 4.413 1.00 90.62 97 ARG A C 1
ATOM 767 O O . ARG A 1 97 ? 5.106 11.397 5.225 1.00 90.62 97 ARG A O 1
ATOM 774 N N . PHE A 1 98 ? 5.415 9.823 3.626 1.00 88.25 98 PHE A N 1
ATOM 775 C CA . PHE A 1 98 ? 6.875 9.752 3.629 1.00 88.25 98 PHE A CA 1
ATOM 776 C C . PHE A 1 98 ? 7.442 10.072 2.248 1.00 88.25 98 PHE A C 1
ATOM 778 O O . PHE A 1 98 ? 6.688 9.921 1.257 1.00 88.25 98 PHE A O 1
#

pLDDT: mean 85.05, std 11.51, range [48.28, 94.81]

Foldseek 3Di:
DLVVLVVQLVCLVVVDDDAAEADDPRQVLQWPPDDPDVVDDDNCVVSVVCCVVSVHQHAEYAQVVCPPPPTDGHPSYDYDHPVVVVVVVVVDPDDDDD